Protein AF-M3H3E4-F1 (afdb_monomer)

pLDDT: mean 95.79, std 3.43, range [79.62, 98.06]

Mean predicted aligned error: 2.14 Å

Solvent-accessible surface area (backbone atoms only — not comparable to full-atom values): 2785 Å² total; per-residue (Å²): 111,51,60,76,78,70,76,69,62,42,70,51,80,82,48,55,70,46,84,46,50,81,40,61,53,46,75,68,49,52,53,50,52,46,69,47,38,76,79,35,48,73,38,66,110

Nearest PDB structures (foldseek):
  4u06-assembly1_A  TM=9.811E-01  e=6.284E-05  Leptospira interrogans serovar Copenhageni str. Fiocruz L1-130
  4u09-assembly1_A  TM=9.951E-01  e=1.025E-03  Leptospira interrogans serovar Copenhageni str. Fiocruz L1-130
  7yjw-assembly1_B  TM=9.819E-01  e=2.660E-03  Leptospira santarosai serovar Shermani str. LT 821
  7yjw-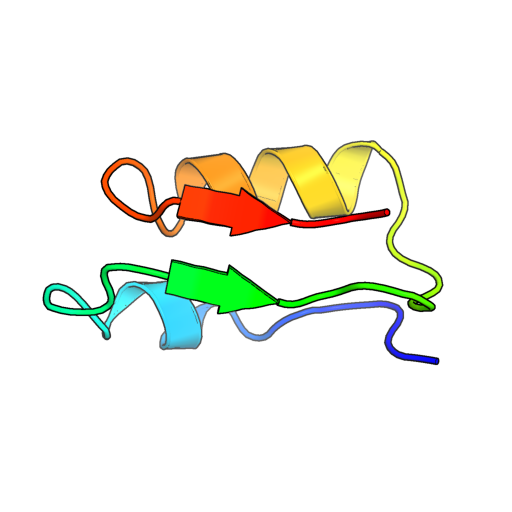assembly1_A  TM=9.816E-01  e=3.048E-03  Leptospira santarosai serovar Shermani str. LT 821
  3eoz-assembly1_B  TM=5.496E-01  e=5.392E-01  Plasmodium falciparum 3D7

Secondary structure (DSSP, 8-state):
--S---GGGGG-TT--EEE-TT----HHHHHHHHHH-TTSEEE--

Radius of gyration: 9.68 Å; Cα contacts (8 Å, |Δi|>4): 51; chains: 1; bounding box: 22×19×24 Å

Sequence (45 aa):
QLTTIPKEIGQLQNLQTLYLRNNQLSIEEKERIRKLLPKCQIYFE

Organism: NCBI:txid1001599

Foldseek 3Di:
DDAADDLCVLVPQVAAEEEQEPHNHDPVRVVVVCVSHVNHHYHHD

Structure (mmCIF, N/CA/C/O backbone):
data_AF-M3H3E4-F1
#
_entry.id   AF-M3H3E4-F1
#
loop_
_atom_site.group_PDB
_atom_site.id
_atom_site.type_symbol
_atom_site.label_atom_id
_atom_site.label_alt_id
_atom_site.label_comp_id
_atom_site.label_asym_id
_atom_site.label_entity_id
_atom_site.label_seq_id
_atom_site.pdbx_PDB_ins_code
_atom_site.Cartn_x
_atom_site.Cartn_y
_atom_site.Cartn_z
_atom_site.occupancy
_atom_site.B_iso_or_equiv
_atom_site.auth_seq_id
_atom_site.auth_comp_id
_atom_site.auth_asym_id
_atom_site.auth_atom_id
_atom_site.pdbx_PDB_model_num
ATOM 1 N N . GLN A 1 1 ? -1.155 0.010 -18.706 1.00 79.62 1 GLN A N 1
ATOM 2 C CA . GLN A 1 1 ? -0.327 -0.057 -17.485 1.00 79.62 1 GLN A CA 1
ATOM 3 C C . GLN A 1 1 ? -0.434 1.282 -16.777 1.00 79.62 1 GLN A C 1
ATOM 5 O O . GLN A 1 1 ? -0.178 2.302 -17.402 1.00 79.62 1 GLN A O 1
ATOM 10 N N . LEU A 1 2 ? -0.864 1.281 -15.519 1.00 90.25 2 LEU A N 1
ATOM 11 C CA . LEU A 1 2 ? -0.888 2.472 -14.673 1.00 90.25 2 LEU A CA 1
ATOM 12 C C . LEU A 1 2 ? 0.526 2.777 -14.180 1.00 90.25 2 LEU A C 1
ATOM 14 O O . LEU A 1 2 ? 1.268 1.857 -13.834 1.00 90.25 2 LEU A O 1
ATOM 18 N N . THR A 1 3 ? 0.876 4.057 -14.145 1.00 94.69 3 THR A N 1
ATOM 19 C CA . THR A 1 3 ? 2.140 4.558 -13.586 1.00 94.69 3 THR A CA 1
ATOM 20 C C . THR A 1 3 ? 1.939 5.244 -12.240 1.00 94.69 3 THR A C 1
ATOM 22 O O . THR A 1 3 ? 2.877 5.299 -11.452 1.00 94.69 3 THR A O 1
ATOM 25 N N . THR A 1 4 ? 0.721 5.716 -11.947 1.00 96.44 4 THR A N 1
ATOM 26 C CA . THR A 1 4 ? 0.365 6.358 -10.678 1.00 96.44 4 THR A CA 1
ATOM 27 C C . THR A 1 4 ? -1.027 5.944 -10.204 1.00 96.44 4 THR A C 1
ATOM 29 O O . THR A 1 4 ? -1.887 5.569 -11.006 1.00 96.44 4 THR A O 1
ATOM 32 N N . ILE A 1 5 ? -1.252 6.021 -8.890 1.00 95.38 5 ILE A N 1
ATOM 33 C CA . ILE A 1 5 ? -2.566 5.873 -8.253 1.00 95.38 5 ILE A CA 1
ATOM 34 C C . ILE A 1 5 ? -2.950 7.188 -7.544 1.00 95.38 5 ILE A C 1
ATOM 36 O O . ILE A 1 5 ? -2.110 7.767 -6.839 1.00 95.38 5 ILE A O 1
ATOM 40 N N . PRO A 1 6 ? -4.202 7.670 -7.701 1.00 97.31 6 PRO A N 1
ATOM 41 C CA . PRO A 1 6 ? -4.689 8.879 -7.036 1.00 97.31 6 PR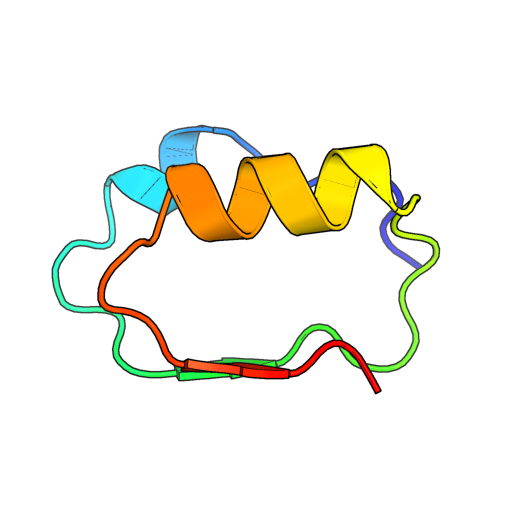O A CA 1
ATOM 42 C C . PRO A 1 6 ? -4.627 8.761 -5.510 1.00 97.31 6 PRO A C 1
ATOM 44 O O . PRO A 1 6 ? -4.910 7.707 -4.938 1.00 97.31 6 PRO A O 1
ATOM 47 N N . LYS A 1 7 ? -4.297 9.866 -4.831 1.00 96.56 7 LYS A N 1
ATOM 48 C CA . LYS A 1 7 ? -4.211 9.917 -3.358 1.00 96.56 7 LYS A CA 1
ATOM 49 C C . LYS A 1 7 ? -5.564 9.659 -2.689 1.00 96.56 7 LYS A C 1
ATOM 51 O O . LYS A 1 7 ? -5.617 9.175 -1.562 1.00 96.56 7 LYS A O 1
ATOM 56 N N . GLU A 1 8 ? -6.648 9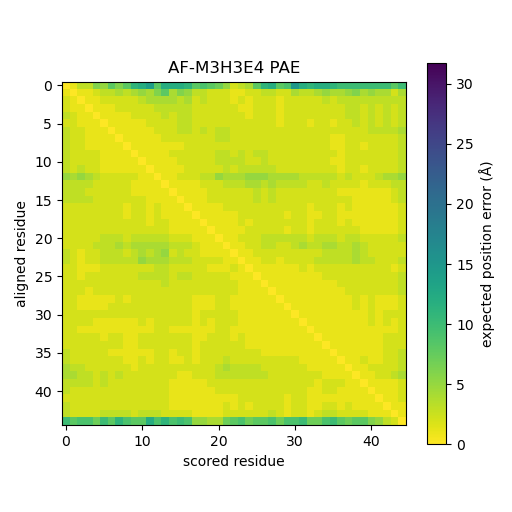.945 -3.404 1.00 97.69 8 GLU A N 1
ATOM 57 C CA . GLU A 1 8 ? -8.034 9.761 -2.989 1.00 97.69 8 GLU A CA 1
ATOM 58 C C . GLU A 1 8 ? -8.352 8.289 -2.697 1.00 97.69 8 GLU A C 1
ATOM 60 O O . GLU A 1 8 ? -9.252 8.016 -1.909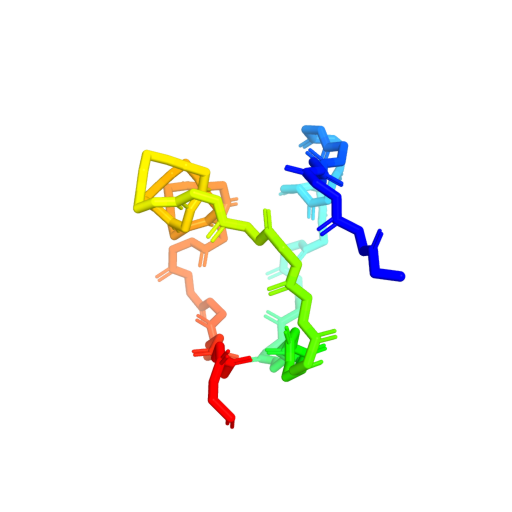 1.00 97.69 8 GLU A O 1
ATOM 65 N N . ILE A 1 9 ? -7.567 7.333 -3.222 1.00 96.81 9 ILE A N 1
ATOM 66 C CA . ILE A 1 9 ? -7.724 5.911 -2.886 1.00 96.81 9 ILE A CA 1
ATOM 67 C C . ILE A 1 9 ? -7.592 5.654 -1.377 1.00 96.81 9 ILE A C 1
ATOM 69 O O . ILE A 1 9 ? -8.239 4.751 -0.858 1.00 96.81 9 ILE A O 1
ATOM 73 N N . GLY A 1 10 ? -6.829 6.484 -0.652 1.00 95.62 10 GLY A N 1
ATOM 74 C CA . GLY A 1 10 ? -6.698 6.401 0.805 1.00 95.62 10 GLY A CA 1
ATOM 75 C C . GLY A 1 10 ? -7.997 6.692 1.571 1.00 95.62 10 GLY A C 1
ATOM 76 O O . GLY A 1 10 ? -8.090 6.387 2.757 1.00 95.62 10 GLY A O 1
ATOM 77 N N . GLN A 1 11 ? -9.024 7.243 0.914 1.00 97.44 11 GLN A N 1
ATOM 78 C CA . GLN A 1 11 ? -10.357 7.423 1.505 1.00 97.44 11 GLN A CA 1
ATOM 79 C C . GLN A 1 11 ? -11.133 6.103 1.609 1.00 97.44 11 GLN A C 1
ATOM 81 O O . GLN A 1 11 ? -12.102 6.017 2.365 1.00 97.44 11 GLN A O 1
ATOM 86 N N . LEU A 1 12 ? -10.706 5.057 0.894 1.00 96.81 12 LEU A N 1
ATOM 87 C CA . LEU A 1 12 ? -11.323 3.734 0.932 1.00 96.81 12 LEU A CA 1
ATOM 88 C C . LEU A 1 12 ? -10.898 2.965 2.195 1.00 96.81 12 LEU A C 1
ATOM 90 O O . LEU A 1 12 ? -10.225 1.940 2.127 1.00 96.81 12 LEU A O 1
ATOM 94 N N . GLN A 1 13 ? -11.313 3.447 3.369 1.00 91.38 13 GLN A N 1
ATOM 95 C CA . GLN A 1 13 ? -10.905 2.902 4.674 1.00 91.38 13 GLN A CA 1
ATOM 96 C C . GLN A 1 13 ? -11.311 1.434 4.894 1.00 91.38 13 GLN A C 1
ATOM 98 O O . GLN A 1 13 ? -10.683 0.735 5.686 1.00 91.38 13 GLN A O 1
ATOM 103 N N . ASN A 1 14 ? -12.341 0.970 4.181 1.00 96.00 14 ASN A N 1
ATOM 104 C CA . ASN A 1 14 ? -12.842 -0.404 4.243 1.00 96.00 14 ASN A CA 1
ATOM 105 C C . ASN A 1 14 ? -12.255 -1.315 3.152 1.00 96.00 14 ASN A C 1
ATOM 107 O O . ASN A 1 14 ? -12.656 -2.473 3.049 1.00 96.00 14 ASN A O 1
ATOM 111 N N . LEU A 1 15 ? -11.341 -0.814 2.313 1.00 97.25 15 LEU A N 1
ATOM 112 C CA . LEU A 1 15 ? -10.739 -1.615 1.254 1.00 97.25 15 LEU A CA 1
ATOM 113 C C . LEU A 1 15 ? -9.775 -2.643 1.852 1.00 97.25 15 LEU A C 1
ATOM 115 O O . LEU A 1 15 ? -8.698 -2.305 2.339 1.00 97.25 15 LEU A O 1
ATOM 119 N N . GLN A 1 16 ? -10.161 -3.913 1.783 1.00 97.69 16 GLN A N 1
ATOM 120 C CA . GLN A 1 16 ? -9.370 -5.013 2.337 1.00 97.69 16 GLN A CA 1
ATOM 121 C C . GLN A 1 16 ? -8.323 -5.528 1.353 1.00 97.69 16 GLN A C 1
ATOM 123 O O . GLN A 1 16 ? -7.235 -5.914 1.769 1.00 97.69 16 GLN A O 1
ATOM 128 N N . THR A 1 17 ? -8.616 -5.495 0.052 1.00 97.94 17 THR A N 1
ATOM 129 C CA . THR A 1 17 ? -7.740 -6.069 -0.973 1.00 97.94 17 THR A CA 1
ATOM 130 C C . THR A 1 17 ? -7.687 -5.189 -2.215 1.00 97.94 17 THR A C 1
ATOM 132 O O . THR A 1 17 ? -8.719 -4.727 -2.698 1.00 97.94 17 THR A O 1
ATOM 135 N N . LEU A 1 18 ? -6.482 -4.992 -2.750 1.00 97.56 18 LEU A N 1
ATOM 136 C CA . LEU A 1 18 ? -6.225 -4.223 -3.963 1.00 97.56 18 LEU A CA 1
ATOM 137 C C . LEU A 1 18 ? -5.255 -4.981 -4.881 1.00 97.56 18 LEU A C 1
ATOM 139 O O . LEU A 1 18 ? -4.104 -5.235 -4.522 1.00 97.56 18 LEU A O 1
ATOM 143 N N . TYR A 1 19 ? -5.706 -5.315 -6.090 1.00 97.62 19 TYR A N 1
ATOM 144 C CA . TYR A 1 19 ? -4.883 -5.967 -7.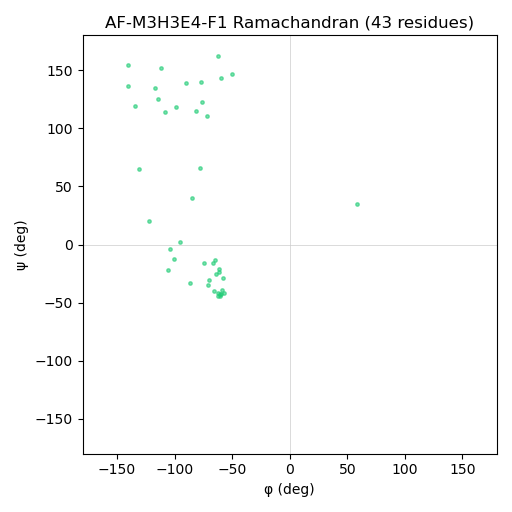111 1.00 97.62 19 TYR A CA 1
ATOM 145 C C . TYR A 1 19 ? -4.362 -4.937 -8.118 1.00 97.62 19 TYR A C 1
ATOM 147 O O . TYR A 1 19 ? -5.137 -4.303 -8.827 1.00 97.62 19 TYR A O 1
ATOM 155 N N . LEU A 1 20 ? -3.039 -4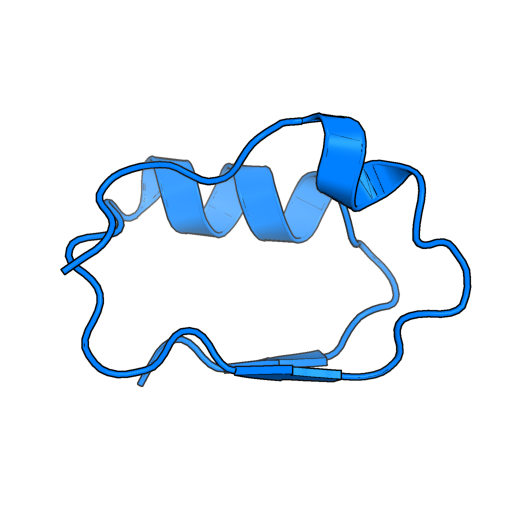.795 -8.197 1.00 96.25 20 LEU A N 1
ATOM 156 C CA . LEU A 1 20 ? -2.313 -3.885 -9.093 1.00 96.25 20 LEU A CA 1
ATOM 157 C C . LEU A 1 20 ? -1.323 -4.627 -10.001 1.00 96.25 20 LEU A C 1
ATOM 159 O O . LEU A 1 20 ? -0.404 -4.013 -10.547 1.00 96.25 20 LEU A O 1
ATOM 163 N N . ARG A 1 21 ? -1.526 -5.934 -10.186 1.00 95.00 21 ARG A N 1
ATOM 164 C CA . ARG A 1 21 ? -0.748 -6.789 -11.091 1.00 95.00 21 ARG A CA 1
ATOM 165 C C . ARG A 1 21 ? -0.649 -6.170 -12.484 1.00 95.00 21 ARG A C 1
ATOM 167 O O . ARG A 1 21 ? -1.593 -5.530 -12.948 1.00 95.00 21 ARG A O 1
ATOM 174 N N . ASN A 1 22 ? 0.475 -6.383 -13.164 1.00 94.00 22 ASN A N 1
ATOM 175 C CA . ASN A 1 22 ? 0.714 -5.899 -14.529 1.00 94.00 22 ASN A CA 1
ATOM 176 C C . ASN A 1 22 ? 0.617 -4.364 -14.702 1.00 94.00 22 ASN A C 1
ATOM 178 O O . ASN A 1 22 ? 0.194 -3.888 -15.757 1.00 94.00 22 ASN A O 1
ATOM 182 N N . ASN A 1 23 ? 1.035 -3.576 -13.701 1.00 95.75 23 ASN A N 1
ATOM 183 C CA . ASN A 1 23 ? 1.151 -2.110 -13.783 1.00 95.75 23 ASN A CA 1
ATOM 184 C C . ASN A 1 23 ? 2.616 -1.628 -13.748 1.00 95.75 23 ASN A C 1
ATOM 186 O O . ASN A 1 23 ? 3.475 -2.278 -13.159 1.00 95.75 23 ASN A O 1
ATOM 190 N N . GLN A 1 24 ? 2.900 -0.472 -14.362 1.00 95.50 24 GLN A N 1
ATOM 191 C CA . GLN A 1 24 ? 4.228 0.173 -14.421 1.00 95.50 24 GLN A CA 1
ATOM 192 C C . GLN A 1 24 ? 4.495 1.033 -13.176 1.00 95.50 24 GLN A C 1
ATOM 194 O O . GLN A 1 24 ? 5.013 2.144 -13.262 1.00 95.50 24 GLN A O 1
ATOM 199 N N . LEU A 1 25 ? 4.101 0.546 -12.001 1.00 96.38 25 LEU A N 1
ATOM 200 C CA . LEU A 1 25 ? 4.300 1.282 -10.757 1.00 96.38 25 LEU A CA 1
ATOM 201 C C . LEU A 1 25 ? 5.774 1.174 -10.355 1.00 96.38 25 LEU A C 1
ATOM 203 O O . LEU A 1 25 ? 6.291 0.065 -10.174 1.00 96.38 25 LEU A O 1
ATOM 207 N N . SER A 1 26 ? 6.441 2.319 -10.203 1.00 96.88 26 SER A N 1
ATOM 208 C CA . SER A 1 26 ? 7.805 2.378 -9.672 1.00 96.88 26 SER A CA 1
ATOM 209 C C . SER A 1 26 ? 7.851 1.844 -8.234 1.00 96.88 26 SER A C 1
ATOM 211 O O . SER A 1 26 ? 6.831 1.749 -7.553 1.00 96.88 26 SER A O 1
ATOM 213 N N . ILE A 1 27 ? 9.038 1.495 -7.735 1.00 96.69 27 ILE A N 1
ATOM 214 C CA . ILE A 1 27 ? 9.195 1.058 -6.335 1.00 96.69 27 ILE A CA 1
ATOM 215 C C . ILE A 1 27 ? 8.690 2.144 -5.370 1.00 96.69 27 ILE A C 1
ATOM 217 O O . ILE A 1 27 ? 7.965 1.841 -4.426 1.00 96.69 27 ILE A O 1
ATOM 221 N N . GLU A 1 28 ? 8.999 3.409 -5.654 1.00 97.94 28 GLU A N 1
ATOM 222 C CA . GLU A 1 28 ? 8.530 4.559 -4.875 1.00 97.94 28 GLU A CA 1
ATOM 223 C C . GLU A 1 28 ? 6.997 4.667 -4.854 1.00 97.94 28 GLU A C 1
ATOM 225 O O . GLU A 1 28 ? 6.392 4.886 -3.804 1.00 97.94 28 GLU A O 1
ATOM 230 N N . GLU A 1 29 ? 6.353 4.447 -6.000 1.00 97.38 29 GLU A N 1
ATOM 231 C CA . GLU A 1 29 ? 4.899 4.446 -6.132 1.00 97.38 29 GLU A CA 1
ATOM 232 C C . GLU A 1 29 ? 4.257 3.334 -5.289 1.00 97.38 29 GLU A C 1
ATOM 234 O O . GLU A 1 29 ? 3.292 3.579 -4.562 1.00 97.38 29 GLU A O 1
ATOM 239 N N . LYS A 1 30 ? 4.828 2.122 -5.324 1.00 96.62 30 LYS A N 1
ATOM 240 C CA . LYS A 1 30 ? 4.368 0.986 -4.507 1.00 96.62 30 LYS A CA 1
ATOM 241 C C . LYS A 1 30 ? 4.455 1.305 -3.011 1.00 96.62 30 LYS A C 1
ATOM 243 O O . LYS A 1 30 ? 3.507 1.029 -2.274 1.00 96.62 30 LYS A O 1
ATOM 248 N N . GLU A 1 31 ? 5.540 1.941 -2.569 1.00 97.88 31 GLU A N 1
ATOM 249 C CA . GLU A 1 31 ? 5.698 2.392 -1.181 1.00 97.88 31 GLU A CA 1
ATOM 250 C C . GLU A 1 31 ? 4.698 3.490 -0.802 1.00 97.88 31 GLU A C 1
ATOM 252 O O . GLU A 1 31 ? 4.118 3.451 0.287 1.00 97.88 31 GLU A O 1
ATOM 257 N N . ARG A 1 32 ? 4.420 4.448 -1.699 1.00 97.88 32 ARG A N 1
ATOM 258 C CA . ARG A 1 32 ? 3.379 5.457 -1.452 1.00 97.88 32 ARG A CA 1
ATOM 259 C C . ARG A 1 32 ? 2.009 4.807 -1.275 1.00 97.88 32 ARG A C 1
ATOM 261 O O . ARG A 1 32 ? 1.286 5.162 -0.348 1.00 97.88 32 ARG A O 1
ATOM 268 N N . ILE A 1 33 ? 1.664 3.840 -2.122 1.00 97.25 33 ILE A N 1
ATOM 269 C CA . ILE A 1 33 ? 0.382 3.125 -2.063 1.00 97.25 33 ILE A CA 1
ATOM 270 C C . ILE A 1 33 ? 0.241 2.351 -0.743 1.00 97.25 33 ILE A C 1
ATOM 272 O O . ILE A 1 33 ? -0.811 2.427 -0.108 1.00 97.25 33 ILE A O 1
ATOM 276 N N . ARG A 1 34 ? 1.310 1.692 -0.267 1.00 97.19 34 ARG A N 1
ATOM 277 C CA . ARG A 1 34 ? 1.328 1.035 1.057 1.00 97.19 34 ARG A CA 1
ATOM 278 C C . ARG A 1 34 ? 1.052 2.011 2.201 1.00 97.19 34 ARG A C 1
ATOM 280 O O . ARG A 1 34 ? 0.329 1.668 3.131 1.00 97.19 34 ARG A O 1
ATOM 287 N N . LYS A 1 35 ? 1.582 3.236 2.123 1.00 97.19 35 LYS A N 1
ATOM 288 C CA . LYS A 1 35 ? 1.330 4.289 3.124 1.00 97.19 35 LYS A CA 1
ATOM 289 C C . LYS A 1 35 ? -0.094 4.845 3.060 1.00 97.19 35 LYS A C 1
ATOM 291 O O . LYS A 1 35 ? -0.648 5.186 4.099 1.00 97.19 35 LYS A O 1
ATOM 296 N N . LEU A 1 36 ? -0.680 4.942 1.864 1.00 97.19 36 LEU A N 1
ATOM 297 C CA . LEU A 1 36 ? -2.058 5.411 1.673 1.00 97.19 36 LEU A CA 1
ATOM 298 C C . LEU A 1 36 ? -3.097 4.403 2.181 1.00 97.19 36 LEU A C 1
ATOM 300 O O . LEU A 1 36 ? -4.171 4.805 2.618 1.00 97.19 36 LEU A O 1
ATOM 304 N N . LEU A 1 37 ? -2.781 3.107 2.129 1.00 96.81 37 LEU A N 1
ATOM 305 C CA . LEU A 1 37 ? -3.686 2.018 2.494 1.00 96.81 37 LEU A CA 1
ATOM 306 C C . LEU A 1 37 ? -3.007 1.020 3.453 1.00 96.81 37 LEU A C 1
ATOM 308 O O . LEU A 1 37 ? -2.836 -0.149 3.106 1.00 96.81 37 LEU A O 1
ATOM 312 N N . PRO A 1 38 ? -2.648 1.434 4.684 1.00 95.81 38 PRO A N 1
ATOM 313 C CA . PRO A 1 38 ? -1.816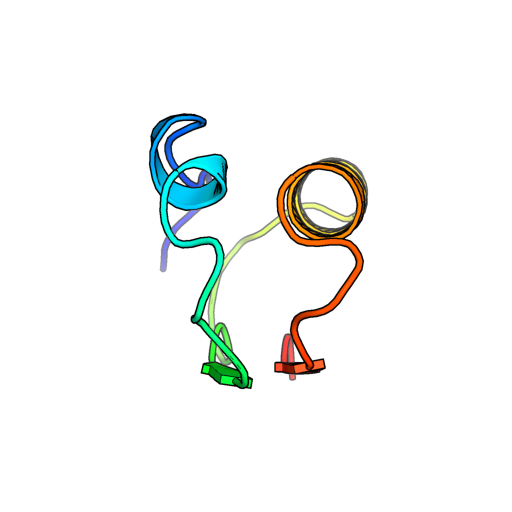 0.629 5.587 1.00 95.81 38 PRO A CA 1
ATOM 314 C C . PRO A 1 38 ? -2.490 -0.658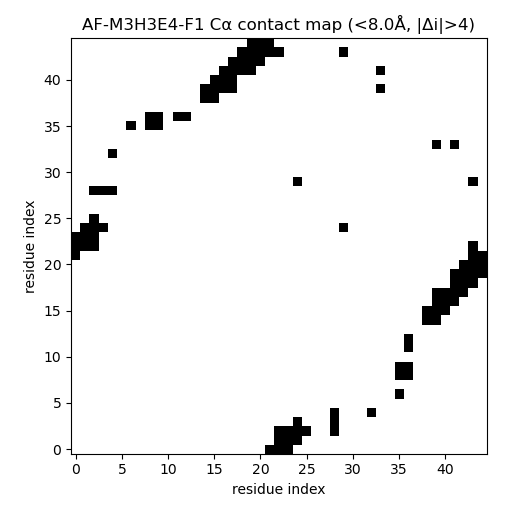 6.090 1.00 95.81 38 PRO A C 1
ATOM 316 O O . PRO A 1 38 ? -1.818 -1.536 6.621 1.00 95.81 38 PRO A O 1
ATOM 319 N N . LYS A 1 39 ? -3.817 -0.768 5.949 1.00 95.94 39 LYS A N 1
ATOM 320 C CA . LYS A 1 39 ? -4.613 -1.943 6.347 1.00 95.94 39 LYS A CA 1
ATOM 321 C C . LYS A 1 39 ? -5.050 -2.813 5.161 1.00 95.94 39 LYS A C 1
ATOM 323 O O . LYS A 1 39 ? -5.686 -3.838 5.375 1.00 95.94 39 LYS A O 1
ATOM 328 N N . CYS A 1 40 ? -4.753 -2.397 3.930 1.00 97.44 40 CYS A N 1
ATOM 329 C CA . CYS A 1 40 ? -5.156 -3.106 2.720 1.00 97.44 40 CYS A CA 1
ATOM 330 C C . CYS A 1 40 ? -4.081 -4.117 2.311 1.00 97.44 40 CYS A C 1
ATOM 332 O O . CYS A 1 40 ? -2.886 -3.819 2.340 1.00 97.44 40 CYS A O 1
ATOM 334 N N . GLN A 1 41 ? -4.498 -5.300 1.874 1.00 98.06 41 GLN A N 1
ATOM 335 C CA . GLN A 1 41 ? -3.622 -6.269 1.234 1.00 98.06 41 GLN A CA 1
ATOM 336 C C . GLN A 1 41 ? -3.443 -5.909 -0.243 1.00 98.06 41 GLN A C 1
ATOM 338 O O . GLN A 1 41 ? -4.396 -5.944 -1.022 1.00 98.06 41 GLN A O 1
ATOM 343 N N . ILE A 1 42 ? -2.215 -5.564 -0.634 1.00 97.56 42 ILE A N 1
ATOM 344 C CA . ILE A 1 42 ? -1.920 -5.031 -1.968 1.00 97.56 42 ILE A CA 1
ATOM 345 C C . ILE A 1 42 ? -1.044 -6.014 -2.746 1.00 97.56 42 ILE A C 1
ATOM 347 O O . ILE A 1 42 ? 0.040 -6.383 -2.291 1.00 97.56 42 ILE A O 1
ATOM 351 N N . TYR A 1 43 ? -1.497 -6.399 -3.939 1.00 97.62 43 TYR A N 1
ATOM 352 C CA . TYR A 1 43 ? -0.791 -7.317 -4.834 1.00 97.62 43 TYR A CA 1
ATOM 353 C C . TYR A 1 43 ? -0.229 -6.569 -6.041 1.00 97.62 43 TYR A C 1
ATOM 355 O O . TYR A 1 43 ? -0.990 -6.080 -6.872 1.00 97.62 43 TYR A O 1
ATOM 363 N N . PHE A 1 44 ? 1.097 -6.499 -6.153 1.00 94.25 44 PHE A N 1
ATOM 364 C CA . PHE A 1 44 ? 1.788 -5.799 -7.245 1.00 94.25 44 PHE A CA 1
ATOM 365 C C . PHE A 1 44 ? 2.306 -6.721 -8.362 1.00 94.25 44 PHE A C 1
ATOM 367 O O . PHE A 1 44 ? 2.695 -6.215 -9.412 1.00 94.25 44 PHE A O 1
ATOM 374 N N . GLU A 1 45 ? 2.324 -8.034 -8.125 1.00 83.94 45 GLU A N 1
ATOM 375 C CA . GLU A 1 45 ? 2.765 -9.098 -9.045 1.00 83.94 45 GLU A CA 1
A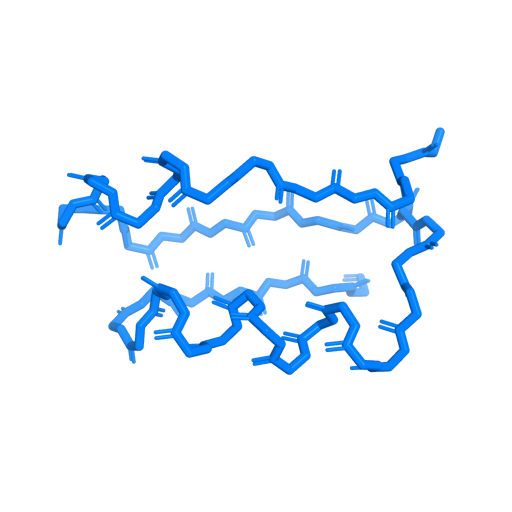TOM 376 C C . GLU A 1 45 ? 1.573 -9.892 -9.539 1.00 83.94 45 GLU A C 1
ATOM 378 O O . GLU A 1 45 ? 0.816 -10.353 -8.651 1.00 83.94 45 GLU A O 1
#

InterPro domains:
  IPR032675 Leucine-rich repeat domain superfamily [G3DSA:3.80.10.10] (1-41)